Protein AF-A0A847APK1-F1 (afdb_monomer_lite)

pLDDT: mean 78.34, std 15.74, range [40.25, 98.12]

Structure (mmCIF, N/CA/C/O backbone):
data_AF-A0A847APK1-F1
#
_entry.id   AF-A0A847APK1-F1
#
loop_
_atom_site.group_PDB
_atom_site.id
_atom_site.type_symbol
_atom_site.label_atom_id
_atom_site.label_alt_id
_atom_site.label_comp_id
_atom_site.label_asym_id
_atom_site.label_entity_id
_atom_site.label_seq_id
_atom_site.pdbx_PDB_ins_code
_atom_site.Cartn_x
_atom_site.Cartn_y
_atom_site.Cartn_z
_atom_site.occupancy
_atom_site.B_iso_or_equiv
_atom_site.auth_seq_id
_atom_site.auth_comp_id
_atom_site.auth_asym_id
_atom_site.auth_atom_id
_atom_site.pdbx_PDB_model_num
ATOM 1 N N . MET A 1 1 ? 2.440 -18.454 2.822 1.00 40.25 1 MET A N 1
ATOM 2 C CA . MET A 1 1 ? 2.360 -18.376 4.297 1.00 40.25 1 MET A CA 1
ATOM 3 C C . MET A 1 1 ? 1.132 -17.551 4.674 1.00 40.25 1 MET A C 1
ATOM 5 O O . MET A 1 1 ? 1.221 -16.335 4.685 1.00 40.25 1 MET A O 1
ATOM 9 N N . MET A 1 2 ? -0.009 -18.187 4.954 1.00 42.78 2 MET A N 1
ATOM 10 C CA . MET A 1 2 ? -1.175 -17.523 5.554 1.00 42.78 2 MET A CA 1
ATOM 11 C C . MET A 1 2 ? -1.322 -18.027 6.987 1.00 42.78 2 MET A C 1
ATOM 13 O O . MET A 1 2 ? -1.903 -19.078 7.234 1.00 42.78 2 MET A O 1
ATOM 17 N N . LYS A 1 3 ? -0.757 -17.286 7.939 1.00 48.94 3 LYS A N 1
ATOM 18 C CA . LYS A 1 3 ? -1.041 -17.459 9.365 1.00 48.94 3 LYS A CA 1
ATOM 19 C C . LYS A 1 3 ? -1.806 -16.228 9.834 1.00 48.94 3 LYS A C 1
ATOM 21 O O . LYS A 1 3 ? -1.183 -15.300 10.326 1.00 48.94 3 LYS A O 1
ATOM 26 N N . ASN A 1 4 ? -3.126 -16.191 9.646 1.00 47.81 4 ASN A N 1
ATOM 27 C CA . ASN A 1 4 ? -3.951 -15.264 10.436 1.00 47.81 4 ASN A CA 1
ATOM 28 C C . ASN A 1 4 ? -5.446 -15.603 10.553 1.00 47.81 4 ASN A C 1
ATOM 30 O O . ASN A 1 4 ? -6.234 -14.784 11.010 1.00 47.81 4 ASN A O 1
ATOM 34 N N . ILE A 1 5 ? -5.853 -16.826 10.206 1.00 51.09 5 ILE A N 1
ATOM 35 C CA . ILE A 1 5 ? -7.246 -17.268 10.396 1.00 51.09 5 ILE A CA 1
ATOM 36 C C . ILE A 1 5 ? -7.603 -17.388 11.895 1.00 51.09 5 ILE A C 1
ATOM 38 O O . ILE A 1 5 ? -8.770 -17.281 12.251 1.00 51.09 5 ILE A O 1
ATOM 42 N N . LYS A 1 6 ? -6.613 -17.493 12.799 1.00 40.81 6 LYS A N 1
ATOM 43 C CA . LYS A 1 6 ? -6.841 -17.541 14.258 1.00 40.81 6 LYS A CA 1
ATOM 44 C C . LYS A 1 6 ? -7.271 -16.214 14.904 1.00 40.81 6 LYS A C 1
ATOM 46 O O . LYS A 1 6 ? -7.669 -16.232 16.059 1.00 40.81 6 LYS A O 1
ATOM 51 N N . THR A 1 7 ? -7.222 -15.082 14.205 1.00 43.44 7 THR A N 1
ATOM 52 C CA . THR A 1 7 ? -7.556 -13.771 14.809 1.00 43.44 7 THR A CA 1
ATOM 53 C C . THR A 1 7 ? -9.050 -13.444 14.718 1.00 43.44 7 THR A C 1
ATOM 55 O O . THR A 1 7 ? -9.539 -12.553 15.406 1.00 43.44 7 THR A O 1
ATOM 58 N N . GLN A 1 8 ? -9.808 -14.207 13.924 1.00 42.12 8 GLN A N 1
ATOM 59 C CA . GLN A 1 8 ? -11.259 -14.036 13.788 1.00 42.12 8 GLN A CA 1
ATOM 60 C C . GLN A 1 8 ? -12.029 -14.450 15.056 1.00 42.12 8 GLN A C 1
ATOM 62 O O . GLN A 1 8 ? -13.173 -14.054 15.238 1.00 42.12 8 GLN A O 1
ATOM 67 N N . GLU A 1 9 ? -11.382 -15.171 15.977 1.00 45.84 9 GLU A N 1
ATOM 68 C CA . GLU A 1 9 ? -11.873 -15.409 17.341 1.00 45.84 9 GLU A CA 1
ATOM 69 C C . GLU A 1 9 ? -11.436 -14.301 18.314 1.00 45.84 9 GLU A C 1
ATOM 71 O O . GLU A 1 9 ? -11.235 -14.535 19.507 1.00 45.84 9 GLU A O 1
ATOM 76 N N . THR A 1 10 ? -11.289 -13.061 17.839 1.00 48.16 10 THR A N 1
ATOM 77 C CA . THR A 1 10 ? -11.301 -11.919 18.755 1.00 48.16 10 THR A CA 1
ATOM 78 C C . THR A 1 10 ? -12.718 -11.819 19.304 1.00 48.16 10 THR A C 1
ATOM 80 O O . THR A 1 10 ? -13.586 -11.218 18.681 1.00 48.16 10 THR A O 1
ATOM 83 N N . ILE A 1 11 ? -12.936 -12.512 20.426 1.00 54.81 11 ILE A N 1
ATOM 84 C CA . ILE A 1 11 ? -13.973 -12.335 21.445 1.00 54.81 11 ILE A CA 1
ATOM 85 C C . ILE A 1 11 ? -14.896 -11.184 21.055 1.00 54.81 11 ILE A C 1
ATOM 87 O O . ILE A 1 11 ? -14.511 -10.022 21.202 1.00 54.81 11 ILE A O 1
ATOM 91 N N . ILE A 1 12 ? -16.078 -11.508 20.523 1.00 61.97 12 ILE A N 1
ATOM 92 C CA . ILE A 1 12 ? -17.122 -10.522 20.238 1.00 61.97 12 ILE A CA 1
ATOM 93 C C . ILE A 1 12 ? -17.315 -9.734 21.534 1.00 61.97 12 ILE A C 1
ATOM 95 O O . ILE A 1 12 ? -17.837 -10.257 22.520 1.00 61.97 12 ILE A O 1
ATOM 99 N N . LYS A 1 13 ? -16.780 -8.510 21.569 1.00 68.06 13 LYS A N 1
ATOM 100 C CA . LYS A 1 13 ? -16.852 -7.636 22.736 1.00 68.06 13 LYS A CA 1
ATOM 101 C C . LYS A 1 13 ? -18.328 -7.352 22.939 1.00 68.06 13 LYS A C 1
ATOM 103 O O . LYS A 1 13 ? -18.952 -6.734 22.082 1.00 68.06 13 LYS A O 1
ATOM 108 N N . ASP A 1 14 ? -18.888 -7.857 24.029 1.00 75.69 14 ASP A N 1
ATOM 109 C CA . ASP A 1 14 ? -20.300 -7.684 24.337 1.00 75.69 14 ASP A CA 1
ATOM 110 C C . ASP A 1 14 ? -20.572 -6.205 24.640 1.00 75.69 14 ASP A C 1
ATOM 112 O O . ASP A 1 14 ? -20.360 -5.721 25.753 1.00 75.69 14 ASP A O 1
ATOM 116 N N . LEU A 1 15 ? -20.997 -5.477 23.606 1.00 73.56 15 LEU A N 1
ATOM 117 C CA . LEU A 1 15 ? -21.227 -4.033 23.634 1.00 73.56 15 LEU A CA 1
ATOM 118 C C . LEU A 1 15 ? -22.321 -3.638 24.632 1.00 73.56 15 LEU A C 1
ATOM 120 O O . LEU A 1 15 ? -22.365 -2.489 25.058 1.00 73.56 15 LEU A O 1
ATOM 124 N N . THR A 1 16 ? -23.171 -4.587 25.039 1.00 79.81 16 THR A N 1
ATOM 125 C CA . THR A 1 16 ? -24.259 -4.352 25.999 1.00 79.81 16 THR A CA 1
ATOM 126 C C . THR A 1 16 ? -23.762 -4.101 27.424 1.00 79.81 16 THR A C 1
ATOM 128 O O . THR A 1 16 ? -24.516 -3.599 28.255 1.00 79.81 16 THR A O 1
ATOM 131 N N . LYS A 1 17 ? -22.494 -4.425 27.711 1.00 83.06 17 LYS A N 1
ATOM 132 C CA . LYS A 1 17 ? -21.885 -4.320 29.045 1.00 83.06 17 LYS A CA 1
ATOM 133 C C . LYS A 1 17 ? -20.981 -3.102 29.231 1.00 83.06 17 LYS A C 1
ATOM 135 O O . LYS A 1 17 ? -20.514 -2.879 30.344 1.00 83.06 17 LYS A O 1
ATOM 140 N N . LEU A 1 18 ? -20.701 -2.342 28.173 1.00 83.25 18 LEU A N 1
ATOM 141 C CA . LEU A 1 18 ? -19.827 -1.171 28.241 1.00 83.25 18 LEU A CA 1
ATOM 142 C C . LEU A 1 18 ? -20.635 0.099 28.517 1.00 83.25 18 LEU A C 1
ATOM 144 O O . LEU A 1 18 ? -21.763 0.261 28.048 1.00 83.25 18 LEU A O 1
ATOM 148 N N . SER A 1 19 ? -20.035 1.036 29.248 1.00 89.69 19 SER A N 1
ATOM 149 C CA . SER A 1 19 ? -20.619 2.363 29.417 1.00 89.69 19 SER A CA 1
ATOM 150 C C . SER A 1 19 ? -20.549 3.165 28.112 1.00 89.69 19 SER A C 1
ATOM 152 O O . SER A 1 19 ? -19.695 2.935 27.251 1.00 89.69 19 SER A O 1
ATOM 154 N N . ARG A 1 20 ? -21.425 4.170 27.980 1.00 91.06 20 ARG A N 1
ATOM 155 C CA . ARG A 1 20 ? -21.458 5.065 26.811 1.00 91.06 20 ARG A CA 1
ATOM 156 C C . ARG A 1 20 ? -20.090 5.693 26.510 1.00 91.06 20 ARG A C 1
ATOM 158 O O . ARG A 1 20 ? -19.671 5.699 25.360 1.00 91.06 20 ARG A O 1
ATOM 165 N N . ASN A 1 21 ? -19.385 6.157 27.543 1.00 91.75 21 ASN A N 1
ATOM 166 C CA . ASN A 1 21 ? -18.062 6.774 27.399 1.00 91.75 21 ASN A CA 1
ATOM 167 C C . ASN A 1 21 ? -17.025 5.791 26.838 1.00 91.75 21 ASN A C 1
ATOM 169 O O . ASN A 1 21 ? -16.185 6.152 26.019 1.00 91.75 21 ASN A O 1
ATOM 173 N N . GLU A 1 22 ? -17.062 4.530 27.266 1.00 89.56 22 GLU A N 1
ATOM 174 C CA . GLU A 1 22 ? -16.142 3.521 26.742 1.00 89.56 22 GLU A CA 1
ATOM 175 C C . GLU A 1 22 ? -16.469 3.179 25.287 1.00 89.56 22 GLU A C 1
ATOM 177 O O . GLU A 1 22 ? -15.549 2.967 24.498 1.00 89.56 22 GLU A O 1
ATOM 182 N N . LEU A 1 23 ? -17.750 3.166 24.908 1.00 90.12 23 LEU A N 1
ATOM 183 C CA . LEU A 1 23 ? -18.166 3.000 23.513 1.00 90.12 23 LEU A CA 1
ATOM 184 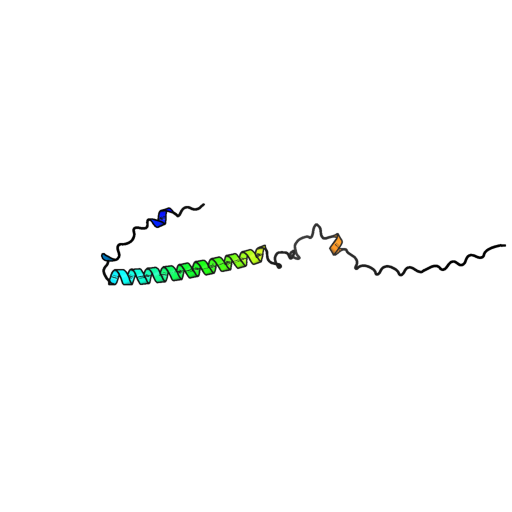C C . LEU A 1 23 ? -17.623 4.123 22.626 1.00 90.12 23 LEU A C 1
ATOM 186 O O . LEU A 1 23 ? -17.001 3.833 21.608 1.00 90.12 23 LEU A O 1
ATOM 190 N N . GLU A 1 24 ? -17.807 5.379 23.032 1.00 91.88 24 GLU A N 1
ATOM 191 C CA . GLU A 1 24 ? -17.341 6.556 22.287 1.00 91.88 24 GLU A CA 1
ATOM 192 C C . GLU A 1 24 ? -15.814 6.549 22.123 1.00 91.88 24 GLU A C 1
ATOM 194 O O . GLU A 1 24 ? -15.303 6.700 21.014 1.00 91.88 24 GLU A O 1
ATOM 199 N N . ASN A 1 25 ? -15.073 6.257 23.196 1.00 92.81 25 ASN A N 1
ATOM 200 C CA . ASN A 1 25 ? -13.613 6.163 23.137 1.00 92.81 25 ASN A CA 1
ATOM 201 C C . ASN A 1 25 ? -13.124 5.029 22.223 1.00 92.81 25 ASN A C 1
ATOM 203 O O . ASN A 1 25 ? -12.156 5.199 21.480 1.00 92.81 25 ASN A O 1
ATOM 207 N N . ASN A 1 26 ? -13.773 3.859 22.267 1.00 91.06 26 ASN A N 1
ATOM 208 C CA . ASN A 1 26 ? -13.429 2.761 21.363 1.00 91.06 26 ASN A CA 1
ATOM 209 C C . ASN A 1 26 ? -13.777 3.107 19.913 1.00 91.06 26 ASN A C 1
ATOM 211 O O . ASN A 1 26 ? -13.002 2.755 19.030 1.00 91.06 26 ASN A O 1
ATOM 215 N N . PHE A 1 27 ? -14.895 3.795 19.674 1.00 92.12 27 PHE A N 1
ATOM 216 C CA . PHE A 1 27 ? -15.302 4.218 18.339 1.00 92.12 27 PHE A CA 1
ATOM 217 C C . PHE A 1 27 ? -14.256 5.137 17.710 1.00 92.12 27 PHE A C 1
ATOM 219 O O . PHE A 1 27 ? -13.712 4.792 16.666 1.00 92.12 27 PHE A O 1
ATOM 226 N N . VAL A 1 28 ? -13.889 6.224 18.398 1.00 95.25 28 VAL A N 1
ATOM 227 C CA . VAL A 1 28 ? -12.871 7.171 17.915 1.00 95.25 28 VAL A CA 1
ATOM 228 C C . VAL A 1 28 ? -11.551 6.452 17.645 1.00 95.25 28 VAL A C 1
ATOM 230 O O . VAL A 1 28 ? -10.956 6.606 16.584 1.00 95.25 28 VAL A O 1
ATOM 233 N N . LYS A 1 29 ? -11.111 5.595 18.573 1.00 93.75 29 LYS A N 1
ATOM 234 C CA . LYS A 1 29 ? -9.875 4.825 18.405 1.00 93.75 29 LYS A CA 1
ATOM 235 C C . LYS A 1 29 ? -9.917 3.914 17.177 1.00 93.75 29 LYS A C 1
ATOM 237 O O . LYS A 1 29 ? -8.924 3.830 16.458 1.00 93.75 29 LYS A O 1
ATOM 242 N N . LEU A 1 30 ? -11.020 3.196 16.968 1.00 94.00 30 LEU A N 1
ATOM 243 C CA . LEU A 1 30 ? -11.172 2.310 15.815 1.00 94.00 30 LEU A CA 1
ATOM 244 C C . LEU A 1 30 ? -11.216 3.108 14.514 1.00 94.00 30 LEU A C 1
ATOM 246 O O . LEU A 1 30 ? -10.563 2.708 13.559 1.00 94.00 30 LEU A O 1
ATOM 250 N N . GLU A 1 31 ? -11.931 4.229 14.486 1.00 95.88 31 GLU A N 1
ATOM 251 C CA . GLU A 1 31 ? -12.026 5.099 13.314 1.00 95.88 31 GLU A CA 1
ATOM 252 C C . GLU A 1 31 ? -10.647 5.635 12.909 1.00 95.88 31 GLU A C 1
ATOM 254 O O . GLU A 1 31 ? -10.232 5.451 11.766 1.00 95.88 31 GLU A O 1
ATOM 259 N N . THR A 1 32 ? -9.872 6.154 13.868 1.00 96.19 32 THR A N 1
ATOM 260 C CA . THR A 1 32 ? -8.489 6.593 13.622 1.00 96.19 32 THR A CA 1
ATOM 261 C C . THR A 1 32 ? -7.610 5.448 13.114 1.00 9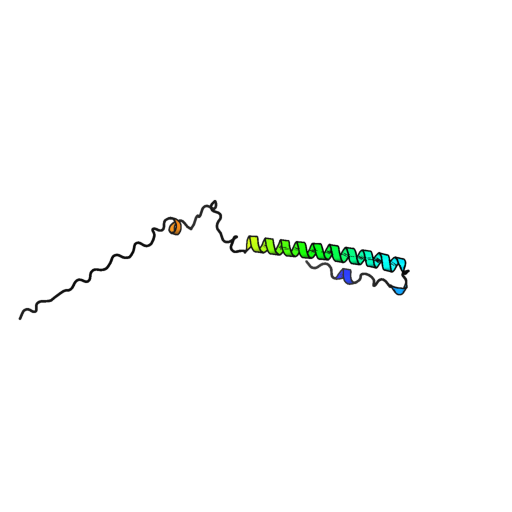6.19 32 THR A C 1
ATOM 263 O O . THR A 1 32 ? -6.859 5.613 12.156 1.00 96.19 32 THR A O 1
ATOM 266 N N . GLN A 1 33 ? -7.710 4.257 13.715 1.00 96.31 33 GLN A N 1
ATOM 267 C CA . GLN A 1 33 ? -6.933 3.096 13.270 1.00 96.31 33 GLN A CA 1
ATOM 268 C C . GLN A 1 33 ? -7.303 2.659 11.852 1.00 96.31 33 GLN A C 1
ATOM 270 O O . GLN A 1 33 ? -6.420 2.300 11.075 1.00 96.31 33 GLN A O 1
ATOM 275 N N . VAL A 1 34 ? -8.590 2.676 11.508 1.00 96.81 34 VAL A N 1
ATOM 276 C CA . VAL A 1 34 ? -9.066 2.346 10.163 1.00 96.81 34 VAL A CA 1
ATOM 277 C C . VAL A 1 34 ? -8.524 3.350 9.153 1.00 96.81 34 VAL A C 1
ATOM 279 O O . VAL A 1 34 ? -7.992 2.934 8.125 1.00 96.81 34 VAL A O 1
ATOM 282 N N . GLU A 1 35 ? -8.584 4.644 9.458 1.00 97.50 35 GLU A N 1
ATOM 283 C CA . GLU A 1 35 ? -8.057 5.692 8.587 1.00 97.50 35 GLU A CA 1
ATOM 284 C C . GLU A 1 35 ? -6.544 5.531 8.368 1.00 97.50 35 GLU A C 1
ATOM 286 O O . GLU A 1 35 ? -6.091 5.423 7.227 1.00 97.50 35 GLU A O 1
ATOM 291 N N . GLU A 1 36 ? -5.763 5.374 9.441 1.00 97.19 36 GLU A N 1
ATOM 292 C CA . GLU A 1 36 ? -4.317 5.140 9.357 1.00 97.19 36 GLU A CA 1
ATOM 293 C C . GLU A 1 36 ? -3.960 3.892 8.539 1.00 97.19 36 GLU A C 1
ATOM 295 O O . GLU A 1 36 ? -3.017 3.903 7.741 1.00 97.19 36 GLU A O 1
ATOM 300 N N . LEU A 1 37 ? -4.678 2.787 8.760 1.00 97.62 37 LEU A N 1
ATOM 301 C CA . LEU A 1 37 ? -4.440 1.536 8.045 1.00 97.62 37 LEU A CA 1
ATOM 302 C C . LEU A 1 37 ? -4.815 1.662 6.569 1.00 97.62 37 LEU A C 1
ATOM 304 O O . LEU A 1 37 ? -4.062 1.193 5.717 1.00 97.62 37 LEU A O 1
ATOM 308 N N . SER A 1 38 ? -5.925 2.332 6.259 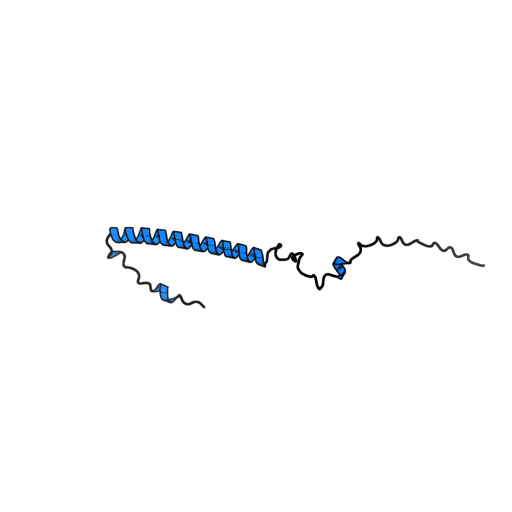1.00 97.12 38 SER A N 1
ATOM 309 C CA . SER A 1 38 ? -6.350 2.577 4.880 1.00 97.12 38 SER A CA 1
ATOM 310 C C . SER A 1 38 ? -5.330 3.427 4.116 1.00 97.12 38 SER A C 1
ATOM 312 O O . SER A 1 38 ? -4.943 3.067 3.004 1.00 97.12 38 SER A O 1
ATOM 314 N N . ALA A 1 39 ? -4.791 4.476 4.747 1.00 97.56 39 ALA A N 1
ATOM 315 C CA . ALA A 1 39 ? -3.758 5.324 4.163 1.00 97.56 39 ALA A CA 1
ATOM 316 C C . ALA A 1 39 ? -2.460 4.545 3.895 1.00 97.56 39 ALA A C 1
ATOM 318 O O . ALA A 1 39 ? -1.857 4.679 2.829 1.00 97.56 39 ALA A O 1
ATOM 319 N N . LYS A 1 40 ? -2.046 3.682 4.833 1.00 98.00 40 LYS A N 1
ATOM 320 C CA . LYS A 1 40 ? -0.881 2.800 4.650 1.00 98.00 40 LYS A CA 1
ATOM 321 C C . LYS A 1 40 ? -1.082 1.835 3.485 1.00 98.00 40 LYS A C 1
ATOM 323 O O . LYS A 1 40 ? -0.165 1.673 2.685 1.00 98.00 40 LYS A O 1
ATOM 328 N N . ILE A 1 41 ? -2.256 1.211 3.377 1.00 98.00 41 ILE A N 1
ATOM 329 C CA . ILE A 1 41 ? -2.575 0.292 2.275 1.00 98.00 41 ILE A CA 1
ATOM 330 C C . ILE A 1 41 ? -2.496 1.026 0.936 1.00 98.00 41 ILE A C 1
ATOM 332 O O . ILE A 1 41 ? -1.738 0.593 0.072 1.00 98.00 41 ILE A O 1
ATOM 336 N N . ALA A 1 42 ? -3.175 2.168 0.801 1.00 97.88 42 ALA A N 1
ATOM 337 C CA . ALA A 1 42 ? -3.149 2.961 -0.426 1.00 97.88 42 ALA A CA 1
ATOM 338 C C . ALA A 1 42 ? -1.716 3.366 -0.820 1.00 97.88 42 ALA A C 1
ATOM 340 O O . ALA A 1 42 ? -1.329 3.287 -1.986 1.00 97.88 42 ALA A O 1
ATOM 341 N N . TRP A 1 43 ? -0.890 3.738 0.163 1.00 98.06 43 TRP A N 1
ATOM 342 C CA . TRP A 1 43 ? 0.515 4.053 -0.077 1.00 98.06 43 TRP A CA 1
ATOM 343 C C . TRP A 1 43 ? 1.311 2.840 -0.577 1.00 98.06 43 TRP A C 1
ATOM 345 O O . TRP A 1 43 ? 2.044 2.951 -1.561 1.00 98.06 43 TRP A O 1
ATOM 355 N N . TYR A 1 44 ? 1.164 1.673 0.059 1.00 98.12 44 TYR A N 1
ATOM 356 C CA . TYR A 1 44 ? 1.850 0.451 -0.372 1.00 98.12 44 TYR A CA 1
ATOM 357 C C . TYR A 1 44 ? 1.410 -0.006 -1.764 1.00 98.12 44 TYR A C 1
ATOM 359 O O . TYR A 1 44 ? 2.249 -0.454 -2.545 1.00 98.12 44 TYR A O 1
ATOM 367 N N . GLU A 1 45 ? 0.126 0.117 -2.088 1.00 97.69 45 GLU A N 1
ATOM 368 C CA . GLU A 1 45 ? -0.406 -0.203 -3.413 1.00 97.69 45 GLU A CA 1
ATOM 369 C C . GLU A 1 45 ? 0.203 0.694 -4.491 1.00 97.69 45 GLU A C 1
ATOM 371 O O . GLU A 1 45 ? 0.656 0.194 -5.523 1.00 97.69 45 GLU A O 1
ATOM 376 N N . GLU A 1 46 ? 0.309 1.997 -4.230 1.00 96.88 46 GLU A N 1
ATOM 377 C CA . GLU A 1 46 ? 0.935 2.927 -5.166 1.00 96.88 46 GLU A CA 1
ATOM 378 C C . GLU A 1 46 ? 2.434 2.645 -5.325 1.00 96.88 46 GLU A C 1
ATOM 380 O O . GLU A 1 46 ? 2.943 2.577 -6.445 1.00 96.88 46 GLU A O 1
ATOM 385 N N . GLN A 1 47 ? 3.151 2.381 -4.228 1.00 95.56 47 GLN A N 1
ATOM 386 C CA . GLN A 1 47 ? 4.559 1.977 -4.301 1.00 95.56 47 GLN A CA 1
ATOM 387 C C . GLN A 1 47 ? 4.746 0.681 -5.091 1.00 95.56 47 GLN A C 1
ATOM 389 O O . GLN A 1 47 ? 5.678 0.558 -5.890 1.00 95.56 47 GLN A O 1
ATOM 394 N N . TYR A 1 48 ? 3.849 -0.285 -4.906 1.00 95.62 48 TYR A N 1
ATOM 395 C CA . TYR A 1 48 ? 3.873 -1.528 -5.658 1.00 95.62 48 TYR A CA 1
ATOM 396 C C . TYR A 1 48 ? 3.633 -1.278 -7.149 1.00 95.62 48 TYR A C 1
ATOM 398 O O . TYR A 1 48 ? 4.394 -1.775 -7.982 1.00 95.62 48 TYR A O 1
ATOM 406 N N . ARG A 1 49 ? 2.635 -0.460 -7.498 1.00 94.81 49 ARG A N 1
ATOM 407 C CA . ARG A 1 49 ? 2.342 -0.071 -8.883 1.00 94.81 49 ARG A CA 1
ATOM 408 C C . ARG A 1 49 ? 3.553 0.593 -9.541 1.00 94.81 49 ARG A C 1
ATOM 410 O O . ARG A 1 49 ? 3.954 0.180 -10.629 1.00 94.81 49 ARG A O 1
ATOM 417 N N . LEU A 1 50 ? 4.179 1.553 -8.860 1.00 93.12 50 LEU A N 1
ATOM 418 C CA . LEU A 1 50 ? 5.393 2.229 -9.325 1.00 93.12 50 LEU A CA 1
ATOM 419 C C . LEU A 1 50 ? 6.561 1.254 -9.499 1.00 93.12 50 LEU A C 1
ATOM 421 O O . LEU A 1 50 ? 7.251 1.289 -10.517 1.00 93.12 50 LEU A O 1
ATOM 425 N N . SER A 1 51 ? 6.764 0.342 -8.546 1.00 91.62 51 SER A N 1
ATOM 426 C CA . SER A 1 51 ? 7.796 -0.695 -8.634 1.00 91.62 51 SER A CA 1
ATOM 427 C C . SER A 1 51 ? 7.585 -1.600 -9.850 1.00 91.62 51 SER A C 1
ATOM 429 O O . SER A 1 51 ? 8.526 -1.851 -10.604 1.00 91.62 51 SER A O 1
ATOM 431 N N . LYS A 1 52 ? 6.347 -2.043 -10.100 1.00 90.38 52 LYS A N 1
ATOM 432 C CA . LYS A 1 52 ? 6.020 -2.853 -11.280 1.00 90.38 52 LYS A CA 1
ATOM 433 C C . LYS A 1 52 ? 6.220 -2.089 -12.576 1.00 90.38 52 LYS A C 1
ATOM 435 O O . LYS A 1 52 ? 6.803 -2.643 -13.500 1.00 90.38 52 LYS A O 1
ATOM 440 N N . GLN A 1 53 ? 5.826 -0.821 -12.623 1.00 89.69 53 GLN A N 1
ATOM 441 C CA . GLN A 1 53 ? 6.075 0.030 -13.781 1.00 89.69 53 GLN A CA 1
ATOM 442 C C . GLN A 1 53 ? 7.576 0.254 -14.019 1.00 89.69 53 GLN A C 1
ATOM 444 O O . GLN A 1 53 ? 8.006 0.319 -15.164 1.00 89.69 53 GLN A O 1
ATOM 449 N N . LYS A 1 54 ? 8.393 0.331 -12.964 1.00 86.25 54 LYS A N 1
ATOM 450 C CA . LYS A 1 54 ? 9.848 0.467 -13.099 1.00 86.25 54 LYS A CA 1
ATOM 451 C C . LYS A 1 54 ? 10.518 -0.798 -13.638 1.00 86.25 54 LYS A C 1
ATOM 453 O O . LYS A 1 54 ? 11.495 -0.666 -14.356 1.00 86.25 54 LYS A O 1
ATOM 458 N N . ILE A 1 55 ? 10.030 -1.986 -13.279 1.00 84.25 55 ILE A N 1
ATOM 459 C CA . ILE A 1 55 ? 10.633 -3.272 -13.682 1.00 84.25 55 ILE A CA 1
ATOM 460 C C . ILE A 1 55 ? 10.095 -3.758 -15.037 1.00 84.25 55 ILE A C 1
ATOM 462 O O . ILE A 1 55 ? 10.815 -4.397 -15.792 1.00 84.25 55 ILE A O 1
ATOM 466 N N . PHE A 1 56 ? 8.823 -3.490 -15.336 1.00 85.06 56 PHE A N 1
ATOM 467 C CA . PHE A 1 56 ? 8.124 -4.040 -16.506 1.00 85.06 56 PHE A CA 1
ATOM 468 C C . PHE A 1 56 ? 7.527 -2.969 -17.426 1.00 85.06 56 PHE A C 1
ATOM 470 O O . PHE A 1 56 ? 6.762 -3.287 -18.329 1.00 85.06 56 PHE A O 1
ATOM 477 N N . GLY A 1 57 ? 7.791 -1.688 -17.175 1.00 85.19 57 GLY A N 1
ATOM 478 C CA . GLY A 1 57 ? 7.343 -0.616 -18.059 1.00 85.19 57 GLY A CA 1
ATOM 479 C C . GLY A 1 57 ? 8.245 -0.473 -19.278 1.00 85.19 57 GLY A C 1
ATOM 480 O O . GLY A 1 57 ? 9.400 -0.889 -19.267 1.00 85.19 57 GLY A O 1
ATOM 481 N N . SER A 1 58 ? 7.753 0.236 -20.290 1.00 77.06 58 SER A N 1
ATOM 482 C CA . SER A 1 58 ? 8.483 0.531 -21.533 1.00 77.06 58 SER A CA 1
ATOM 483 C C . SER A 1 58 ? 9.827 1.240 -21.325 1.00 77.06 58 SER A C 1
ATOM 485 O O . SER A 1 58 ? 10.713 1.169 -22.169 1.00 77.06 58 SER A O 1
ATOM 487 N N . SER A 1 59 ? 10.013 1.934 -20.196 1.00 73.06 59 SER A N 1
ATOM 488 C CA . SER A 1 59 ? 11.306 2.530 -19.841 1.00 73.06 59 SER A CA 1
ATOM 489 C C . SER A 1 59 ? 12.313 1.517 -19.291 1.00 73.06 59 SER A C 1
ATOM 491 O O . SER A 1 59 ? 13.499 1.822 -19.301 1.00 73.06 59 SER A O 1
ATOM 493 N N . SER A 1 60 ? 11.864 0.360 -18.798 1.00 69.25 60 SER A N 1
ATOM 494 C CA . SER A 1 60 ? 12.733 -0.724 -18.323 1.00 69.25 60 SER A CA 1
ATOM 495 C C . SER A 1 60 ? 13.281 -1.581 -19.461 1.00 69.25 60 SER A C 1
ATOM 497 O O . SER A 1 60 ? 14.297 -2.242 -19.285 1.00 69.25 60 SER A O 1
ATOM 499 N N . GLU A 1 61 ? 12.608 -1.588 -20.611 1.00 68.69 61 GLU A N 1
ATOM 500 C CA . GLU A 1 61 ? 13.058 -2.283 -21.825 1.00 68.69 61 GLU A CA 1
ATOM 501 C C . GLU A 1 61 ? 14.186 -1.526 -22.536 1.00 68.69 61 GLU A C 1
ATOM 503 O O . GLU A 1 61 ? 14.884 -2.084 -23.379 1.00 68.69 61 GLU A O 1
ATOM 508 N N . LYS A 1 62 ? 14.383 -0.246 -22.195 1.00 69.31 62 LYS A N 1
ATOM 509 C CA . LYS A 1 62 ? 15.479 0.554 -22.730 1.00 69.31 62 LYS A CA 1
ATOM 510 C C . LYS A 1 62 ? 16.783 0.086 -22.095 1.00 69.31 62 LYS A C 1
ATOM 512 O O . LYS A 1 62 ? 17.001 0.277 -20.901 1.00 69.31 62 LYS A O 1
ATOM 517 N N . THR A 1 63 ? 17.645 -0.506 -22.911 1.00 63.69 63 THR A N 1
ATOM 518 C CA . THR A 1 63 ? 19.045 -0.768 -22.578 1.00 63.69 63 THR A CA 1
ATOM 519 C C . THR A 1 63 ? 19.712 0.550 -22.182 1.00 63.69 63 THR A C 1
ATOM 521 O O . THR A 1 63 ? 19.667 1.523 -22.935 1.00 63.69 63 THR A O 1
ATOM 524 N N . ASP A 1 64 ? 20.285 0.599 -20.980 1.00 67.06 64 ASP A N 1
ATOM 525 C CA . ASP A 1 64 ? 21.033 1.765 -20.515 1.00 67.06 64 ASP A CA 1
ATOM 526 C C . ASP A 1 64 ? 22.237 1.993 -21.442 1.00 67.06 64 ASP A C 1
ATOM 528 O O . ASP A 1 64 ? 22.907 1.037 -21.828 1.00 67.06 64 ASP A O 1
ATOM 532 N N . GLY A 1 65 ? 22.534 3.242 -21.811 1.00 64.31 65 GLY A N 1
ATOM 533 C CA . GLY A 1 65 ? 23.595 3.557 -22.785 1.00 64.31 65 GLY A CA 1
ATOM 534 C C . GLY A 1 65 ? 25.006 3.166 -22.319 1.00 64.31 65 GLY A C 1
ATOM 535 O O . GLY A 1 65 ? 25.942 3.148 -23.113 1.00 64.31 65 GLY A O 1
ATOM 536 N N . LEU A 1 66 ? 25.152 2.846 -21.031 1.00 67.94 66 LEU A N 1
ATOM 537 C CA . LEU A 1 66 ? 26.372 2.331 -20.408 1.00 67.94 66 LEU A CA 1
ATOM 538 C C . LEU A 1 66 ? 26.474 0.797 -20.440 1.00 67.94 66 LEU A C 1
ATOM 540 O O . LEU A 1 66 ? 27.533 0.248 -20.129 1.00 67.94 66 LEU A O 1
ATOM 544 N N . GLN A 1 67 ? 25.396 0.085 -20.779 1.00 70.25 67 GLN A N 1
ATOM 545 C CA . GLN A 1 67 ? 25.423 -1.363 -20.927 1.00 70.25 67 GLN A CA 1
ATOM 546 C C . GLN A 1 67 ? 26.174 -1.708 -22.216 1.00 70.25 67 GLN A C 1
ATOM 548 O O . GLN A 1 67 ? 25.746 -1.354 -23.313 1.00 70.25 67 GLN A O 1
ATOM 553 N N . ILE A 1 68 ? 27.294 -2.423 -22.084 1.00 71.25 68 ILE A N 1
ATOM 554 C CA . ILE A 1 68 ? 28.038 -2.950 -23.232 1.00 71.25 68 ILE A CA 1
ATOM 555 C C . ILE A 1 68 ? 27.091 -3.868 -24.000 1.00 71.25 68 ILE A C 1
ATOM 557 O O . ILE A 1 68 ? 26.695 -4.925 -23.499 1.00 71.25 68 ILE A O 1
ATOM 561 N N . SER A 1 69 ? 26.703 -3.451 -25.203 1.00 70.94 69 SER A N 1
ATOM 562 C CA . SER A 1 69 ? 25.830 -4.257 -26.036 1.00 70.94 69 SER A CA 1
ATOM 563 C C . SER A 1 69 ? 26.628 -5.377 -26.696 1.00 70.94 69 SER A C 1
ATOM 565 O O . SER A 1 69 ? 27.118 -5.251 -27.811 1.00 70.94 69 SER A O 1
ATOM 567 N N . LEU A 1 70 ? 26.782 -6.478 -25.959 1.00 74.06 70 LEU A N 1
ATOM 568 C CA . LEU A 1 70 ? 27.537 -7.667 -26.370 1.00 74.06 70 LEU A CA 1
ATOM 569 C C . LEU A 1 70 ? 26.958 -8.354 -27.619 1.00 74.06 70 LEU A C 1
ATOM 571 O O . LEU A 1 70 ? 27.652 -9.149 -28.240 1.00 74.06 70 LEU A O 1
ATOM 575 N N . PHE A 1 71 ? 25.694 -8.079 -27.963 1.00 76.69 71 PHE A N 1
ATOM 576 C CA . PHE A 1 71 ? 24.979 -8.754 -29.049 1.00 76.69 71 PHE A CA 1
ATOM 577 C C . PHE A 1 71 ? 24.353 -7.808 -30.088 1.00 76.69 71 PHE A C 1
ATOM 579 O O . PHE A 1 71 ? 23.840 -8.305 -31.088 1.00 76.69 71 PHE A O 1
ATOM 586 N N . ASN A 1 72 ? 24.421 -6.477 -29.916 1.00 73.50 72 ASN A N 1
ATOM 587 C CA . ASN A 1 72 ? 23.881 -5.525 -30.908 1.00 73.50 72 ASN A CA 1
ATOM 588 C C . ASN A 1 72 ? 24.956 -4.951 -31.848 1.00 73.50 72 ASN A C 1
ATOM 590 O O . ASN A 1 72 ? 24.700 -3.964 -32.533 1.00 73.50 72 ASN A O 1
ATOM 594 N N . GLU A 1 73 ? 26.144 -5.557 -31.905 1.00 73.31 73 GLU A N 1
ATOM 595 C CA . GLU A 1 73 ? 27.203 -5.215 -32.868 1.00 73.31 73 GLU A CA 1
ATOM 596 C C . GLU A 1 73 ? 26.698 -5.132 -34.330 1.00 73.31 73 GLU A C 1
ATOM 598 O O . GLU A 1 73 ? 26.914 -4.096 -34.957 1.00 73.31 73 GLU A O 1
ATOM 603 N N . PRO A 1 74 ? 25.931 -6.104 -34.879 1.00 74.81 74 PRO A N 1
ATOM 604 C CA . PRO A 1 74 ? 25.492 -6.034 -36.277 1.00 74.81 74 PRO A CA 1
ATOM 605 C C . PRO A 1 74 ? 24.466 -4.927 -36.567 1.00 74.81 74 PRO A C 1
ATOM 607 O O . PRO A 1 74 ? 24.366 -4.486 -37.709 1.00 74.81 74 PRO A O 1
ATOM 610 N N . GLU A 1 75 ? 23.698 -4.474 -35.570 1.00 72.38 75 GLU A N 1
ATOM 611 C CA . GLU A 1 75 ? 22.756 -3.355 -35.728 1.00 72.38 75 GLU A CA 1
ATOM 612 C C . GLU A 1 75 ? 23.484 -2.009 -35.620 1.00 72.38 75 GLU A C 1
ATOM 614 O O . GLU A 1 75 ? 23.235 -1.107 -36.421 1.00 72.38 75 GLU A O 1
ATOM 619 N N . ALA A 1 76 ? 24.434 -1.897 -34.685 1.00 73.38 76 ALA A N 1
ATOM 620 C CA . ALA A 1 76 ? 25.256 -0.704 -34.494 1.00 73.38 76 ALA A CA 1
ATOM 621 C C . ALA A 1 7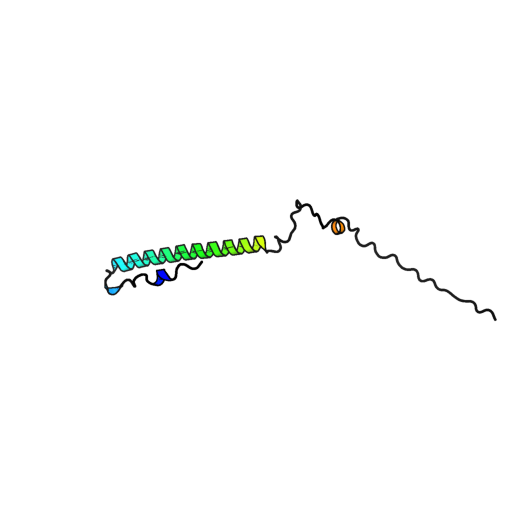6 ? 26.182 -0.420 -35.690 1.00 73.38 76 ALA A C 1
ATOM 623 O O . ALA A 1 76 ? 26.401 0.740 -36.034 1.00 73.38 76 ALA A O 1
ATOM 624 N N . GLU A 1 77 ? 26.696 -1.468 -36.336 1.00 71.56 77 GLU A N 1
ATOM 625 C CA . GLU A 1 77 ? 27.544 -1.365 -37.530 1.00 71.56 77 GLU A CA 1
ATOM 626 C C . GLU A 1 77 ? 26.754 -1.443 -38.844 1.00 71.56 77 GLU A C 1
ATOM 628 O O . GLU A 1 77 ? 27.340 -1.419 -39.931 1.00 71.56 77 GLU A O 1
ATOM 633 N N . SER A 1 78 ? 25.420 -1.528 -38.774 1.00 76.31 78 SER A N 1
ATOM 634 C CA . SER A 1 78 ? 24.600 -1.603 -39.977 1.00 76.31 78 SER A CA 1
ATOM 635 C C . SER A 1 78 ? 24.722 -0.314 -40.790 1.00 76.31 78 SER A C 1
ATOM 637 O O . SER A 1 78 ? 24.422 0.795 -40.345 1.00 76.31 78 SER A O 1
ATOM 639 N N . VAL A 1 79 ? 25.180 -0.459 -42.031 1.00 74.38 79 VAL A N 1
ATOM 640 C CA . VAL A 1 79 ? 25.161 0.634 -42.999 1.00 74.38 79 VAL A CA 1
ATOM 641 C C . VAL A 1 79 ? 23.706 0.798 -43.451 1.00 74.38 79 VAL A C 1
ATOM 643 O O . VAL A 1 79 ? 23.088 -0.211 -43.809 1.00 74.38 79 VAL A O 1
ATOM 646 N N . PRO A 1 80 ? 23.129 2.018 -43.446 1.00 73.25 80 PRO A N 1
ATOM 647 C CA . PRO A 1 80 ? 21.775 2.233 -43.946 1.00 73.25 80 PRO A CA 1
ATOM 648 C C . PRO A 1 80 ? 21.659 1.633 -45.343 1.00 73.25 80 PRO A C 1
ATOM 650 O O . PRO A 1 80 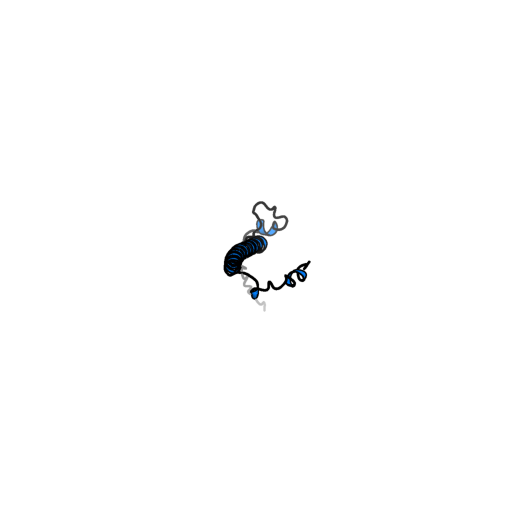? 22.556 1.828 -46.165 1.00 73.25 80 PRO A O 1
ATOM 653 N N . ILE A 1 81 ? 20.583 0.869 -45.565 1.00 71.50 81 ILE A N 1
ATOM 654 C CA . ILE A 1 81 ? 20.325 0.102 -46.788 1.00 71.50 81 ILE A CA 1
ATOM 655 C C . ILE A 1 81 ? 20.635 0.996 -47.988 1.00 71.50 81 ILE A C 1
ATOM 657 O O . ILE A 1 81 ? 19.887 1.926 -48.297 1.00 71.50 81 ILE A O 1
ATOM 661 N N . ASN A 1 82 ? 21.776 0.738 -48.633 1.00 68.12 82 ASN A N 1
ATOM 662 C CA . ASN A 1 82 ? 22.091 1.365 -49.901 1.00 68.12 82 ASN A CA 1
ATOM 663 C C . ASN A 1 82 ? 20.987 0.939 -50.861 1.00 68.12 82 ASN A C 1
ATOM 665 O O . ASN A 1 82 ? 20.714 -0.251 -51.010 1.00 68.12 82 ASN A O 1
ATOM 669 N N . ILE A 1 83 ? 20.330 1.934 -51.449 1.00 71.31 83 ILE A N 1
ATOM 670 C CA . ILE A 1 83 ? 19.277 1.770 -52.447 1.00 71.31 83 ILE A CA 1
ATOM 671 C C . ILE A 1 83 ? 19.791 0.749 -53.468 1.00 71.31 83 ILE A C 1
ATOM 673 O O . ILE A 1 83 ? 20.892 0.931 -53.995 1.00 71.31 83 ILE A O 1
ATOM 677 N N . GLU A 1 84 ? 19.052 -0.342 -53.688 1.00 68.19 84 GLU A N 1
ATOM 678 C CA . GLU A 1 84 ? 19.476 -1.377 -54.633 1.00 68.19 84 GLU A CA 1
ATOM 679 C C . GLU A 1 84 ? 19.829 -0.729 -55.984 1.00 68.19 84 GLU A C 1
ATOM 681 O O . GLU A 1 84 ? 19.092 0.145 -56.456 1.00 68.19 84 GLU A O 1
ATOM 686 N N . PRO A 1 85 ? 20.963 -1.098 -56.608 1.00 75.25 85 PRO A N 1
ATOM 687 C CA . PRO A 1 85 ? 21.351 -0.518 -57.883 1.00 75.25 85 PRO A CA 1
ATOM 688 C C . PRO A 1 85 ? 20.286 -0.829 -58.939 1.00 75.25 85 PRO A C 1
ATOM 690 O O . PRO A 1 85 ? 19.868 -1.976 -59.098 1.00 75.25 85 PRO A O 1
ATOM 693 N N . THR A 1 86 ? 19.860 0.194 -59.682 1.00 77.56 86 THR A N 1
ATOM 694 C CA . THR A 1 86 ? 18.894 0.043 -60.776 1.00 77.56 86 THR A CA 1
ATOM 695 C C . THR A 1 86 ? 19.404 -0.980 -61.789 1.00 77.56 86 THR A C 1
ATOM 697 O O . THR A 1 86 ? 20.451 -0.788 -62.406 1.00 77.56 86 THR A O 1
ATOM 700 N N . LEU A 1 87 ? 18.658 -2.069 -61.981 1.00 76.62 87 LEU A N 1
ATOM 701 C CA . LEU A 1 87 ? 18.986 -3.088 -62.976 1.00 76.62 87 LEU A CA 1
ATOM 702 C C . LEU A 1 87 ? 18.714 -2.550 -64.388 1.00 76.62 87 LEU A C 1
ATOM 704 O O . LEU A 1 87 ? 17.575 -2.233 -64.738 1.00 76.62 87 LEU A O 1
ATOM 708 N N . GLU A 1 88 ? 19.748 -2.471 -65.224 1.00 78.50 88 GLU A N 1
ATOM 709 C CA . GLU A 1 88 ? 19.592 -2.104 -66.633 1.00 78.50 88 GLU A CA 1
ATOM 710 C C . GLU A 1 88 ? 19.062 -3.289 -67.455 1.00 78.50 88 GLU A C 1
ATOM 712 O O . GLU A 1 88 ? 19.608 -4.394 -67.439 1.00 78.50 88 GLU A O 1
ATOM 717 N N . THR A 1 89 ? 17.983 -3.068 -68.211 1.00 79.38 89 THR A N 1
ATOM 718 C CA . THR A 1 89 ? 17.397 -4.094 -69.086 1.00 79.38 89 THR A CA 1
ATOM 719 C C . THR A 1 89 ? 18.106 -4.110 -70.442 1.00 79.38 89 THR A C 1
ATOM 721 O O . THR A 1 89 ? 17.916 -3.216 -71.268 1.00 79.38 89 THR A O 1
ATOM 724 N N . VAL A 1 90 ? 18.892 -5.155 -70.718 1.00 81.25 90 VAL A N 1
ATOM 725 C CA . VAL A 1 90 ? 19.557 -5.334 -72.021 1.00 81.25 90 VAL A CA 1
ATOM 726 C C . VAL A 1 90 ? 18.560 -5.864 -73.059 1.00 81.25 90 VAL A C 1
ATOM 728 O O . VAL A 1 90 ? 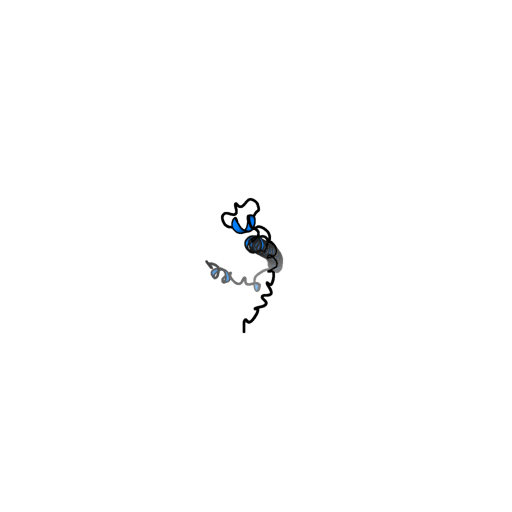18.084 -6.994 -72.969 1.00 81.25 90 VAL A O 1
ATOM 731 N N . THR A 1 91 ? 18.265 -5.068 -74.093 1.00 81.06 91 THR A N 1
ATOM 732 C CA . THR A 1 91 ? 17.412 -5.498 -75.217 1.00 81.06 91 THR A CA 1
ATOM 733 C C . THR A 1 91 ? 18.248 -6.192 -76.296 1.00 81.06 91 THR A C 1
ATOM 735 O O . THR A 1 91 ? 19.005 -5.544 -77.019 1.00 81.06 91 THR A O 1
ATOM 738 N N . TYR A 1 92 ? 18.083 -7.508 -76.459 1.00 84.75 92 TYR A N 1
ATOM 739 C CA . TYR A 1 92 ? 18.747 -8.281 -77.514 1.00 84.75 92 TYR A CA 1
ATOM 740 C C . TYR A 1 92 ? 17.846 -8.462 -78.745 1.00 84.75 92 TYR A C 1
ATOM 742 O O . TYR A 1 92 ? 16.758 -9.031 -78.658 1.00 84.75 92 TYR A O 1
ATOM 750 N N . LYS A 1 93 ? 18.313 -8.030 -79.926 1.00 78.44 93 LYS A N 1
ATOM 751 C CA . LYS A 1 93 ? 17.657 -8.312 -81.216 1.00 78.44 93 LYS A CA 1
ATOM 752 C C . LYS A 1 93 ? 18.468 -9.330 -82.016 1.00 78.44 93 LYS A C 1
ATOM 754 O O . LYS A 1 93 ? 19.526 -9.014 -82.556 1.00 78.44 93 LYS A O 1
ATOM 759 N N . ARG A 1 94 ? 17.940 -10.553 -82.138 1.00 82.81 94 ARG A N 1
ATOM 760 C CA . ARG A 1 94 ? 18.541 -11.631 -82.938 1.00 82.81 94 ARG A CA 1
ATOM 761 C C . ARG A 1 94 ? 18.302 -11.397 -84.431 1.00 82.81 94 ARG A C 1
ATOM 763 O O . ARG A 1 94 ? 17.154 -11.362 -84.868 1.00 82.81 94 ARG A O 1
ATOM 770 N N . LYS A 1 95 ? 19.362 -11.334 -85.242 1.00 75.38 95 LYS A N 1
ATOM 771 C CA . LYS A 1 95 ? 19.231 -11.420 -86.706 1.00 75.38 95 LYS A CA 1
ATOM 772 C C . LYS A 1 95 ? 19.094 -12.887 -87.117 1.00 75.38 95 LYS A C 1
ATOM 774 O O . LYS A 1 95 ? 19.977 -13.694 -86.838 1.00 75.38 95 LYS A O 1
ATOM 779 N N . LYS A 1 96 ? 17.975 -13.242 -87.755 1.00 74.31 96 LYS A N 1
ATOM 780 C CA . LYS A 1 96 ? 17.798 -14.558 -88.384 1.00 74.31 96 LYS A CA 1
ATOM 781 C C . LYS A 1 96 ? 18.617 -14.583 -89.676 1.00 74.31 96 LYS A C 1
ATOM 783 O O . LYS A 1 96 ? 18.461 -13.695 -90.509 1.00 74.31 96 LYS A O 1
ATOM 788 N N . LYS A 1 97 ? 19.492 -15.577 -89.811 1.00 69.25 97 LYS A N 1
ATOM 789 C CA . LYS A 1 97 ? 20.185 -15.891 -91.061 1.00 69.25 97 LYS A CA 1
ATOM 790 C C . LYS A 1 97 ? 19.300 -16.878 -91.827 1.00 69.25 97 LYS A C 1
ATOM 792 O O . LYS A 1 97 ? 18.926 -17.897 -91.246 1.00 69.25 97 LYS A O 1
ATOM 797 N N . ASN A 1 98 ? 18.914 -16.511 -93.047 1.00 54.81 98 ASN A N 1
ATOM 798 C CA . ASN A 1 98 ? 18.318 -17.432 -94.016 1.00 54.81 98 ASN A CA 1
ATOM 799 C C . ASN A 1 98 ? 19.428 -18.227 -94.702 1.00 54.81 98 ASN A C 1
ATOM 801 O O . ASN A 1 98 ? 20.534 -17.650 -94.853 1.00 54.81 98 ASN A O 1
#

Sequence (98 aa):
MMKNIKTQETIIKDLTKLSRNELENNFVKLETQVEELSAKIAWYEEQYRLSKQKIFGSSSEKTDGLQISLFNEPEAESVPINIEPTLETVTYKRKKKN

Radius of gyration: 37.53 Å; chains: 1; bounding box: 52×26×123 Å

Foldseek 3Di:
DDPDPVVVPPPPPPPVPDDPVVVVVVVVVVVVVVVVVVVVVVVVVVVVVVVCCCCPNPVNPDDDPPPDPPPCVCVVPDDPPDDPPDDDDDDDDDDDDD

Secondary structure (DSSP, 8-state):
----GGGGGS----GGGS-HHHHHHHHHHHHHHHHHHHHHHHHHHHHHHHHHHHHHSTTTSS--TTS--SS-HHHHTPPP-PPPPPPP-----PPPP-